Protein AF-A0A0F9C9R4-F1 (afdb_monomer)

Organism: NCBI:txid412755

Mean predicted aligned error: 16.36 Å

Foldseek 3Di:
DDDDDDDDDDDDDDPCVVVVVVVVVVVVVVVVVVVVVVVVVVCCCVPPVVVCCVVVVVVVVLVVLLVVLLVCCCPVVVDDPVVSVVVLVVLVVVCVVVVDRSNVVSVVVCVCVVVVVDPPPD

Secondary structure (DSSP, 8-state):
---------------THHHHHHHHHHHHHHHHHHHHHHHHHHHHIIIIIHHHIIIIIHHHHHHHHHHHHHHHHHHHH---HHHHHHHHHHHHHHHHHHT--HHHHHHHHHHHHHTT--TT--

Sequence (122 aa):
MSVNLGFLEAFLGLNTTGITTGLARAQRQMAMASKRMTSIGKTMSRSITLPFVLIGGASIKLAVDFEKSMSKIEGLVGIASDKVNAFSKDILKLAGPTAQAPEKLAEAMFFITSAGLRGADA

Radius of gyration: 35.97 Å; Cα contacts (8 Å, |Δi|>4): 44; chains: 1; bounding box: 110×28×71 Å

Solvent-accessible surface area (backbone atoms only — not comparable to full-atom values): 7178 Å² total; per-residue (Å²): 139,86,82,82,81,79,84,84,87,81,82,83,78,74,80,54,65,66,57,54,51,50,50,54,51,51,52,51,52,50,51,52,51,53,52,51,55,51,50,51,52,52,49,46,40,63,71,46,50,45,55,47,41,52,58,52,45,47,50,50,48,52,51,51,56,38,51,54,51,51,52,46,45,33,74,72,70,67,45,57,65,72,59,53,53,50,50,51,54,51,39,56,62,46,21,67,85,67,72,43,57,50,56,62,51,51,52,50,50,49,51,42,53,72,72,65,62,55,95,80,84,120

Structure (mmCIF, N/CA/C/O backbone):
data_AF-A0A0F9C9R4-F1
#
_entry.id   AF-A0A0F9C9R4-F1
#
loop_
_atom_site.group_PDB
_atom_site.id
_atom_site.type_symbol
_atom_site.label_atom_id
_atom_site.label_alt_id
_atom_site.label_comp_id
_atom_site.label_asym_id
_atom_s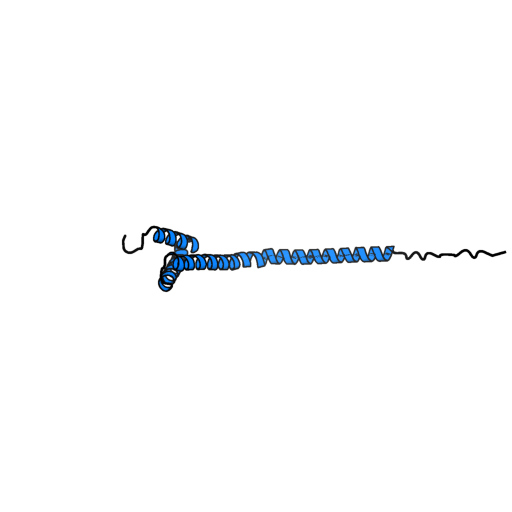ite.label_entity_id
_atom_site.label_seq_id
_atom_site.pdbx_PDB_ins_code
_atom_site.Cartn_x
_atom_site.Cartn_y
_atom_site.Cartn_z
_atom_site.occupancy
_atom_site.B_iso_or_equiv
_atom_site.auth_seq_id
_atom_site.auth_comp_id
_atom_site.auth_asym_id
_atom_site.auth_atom_id
_atom_site.pdbx_PDB_model_num
ATOM 1 N N . MET A 1 1 ? 82.810 17.472 -32.664 1.00 44.22 1 MET A N 1
ATOM 2 C CA . MET A 1 1 ? 81.676 17.971 -33.467 1.00 44.22 1 MET A CA 1
ATOM 3 C C . MET A 1 1 ? 80.562 16.944 -33.332 1.00 44.22 1 MET A C 1
ATOM 5 O O . MET A 1 1 ? 80.694 15.855 -33.869 1.00 44.22 1 MET A O 1
ATOM 9 N N . SER A 1 2 ? 79.578 17.198 -32.471 1.00 46.22 2 SER A N 1
ATOM 10 C CA . SER A 1 2 ? 78.509 16.252 -32.125 1.00 46.22 2 SER A CA 1
ATOM 11 C C . SER A 1 2 ? 77.357 16.365 -33.124 1.00 46.22 2 SER A C 1
ATOM 13 O O . SER A 1 2 ? 76.842 17.455 -33.361 1.00 46.22 2 SER A O 1
ATOM 15 N N . VAL A 1 3 ? 76.964 15.238 -33.718 1.00 55.41 3 VAL A N 1
ATOM 16 C CA . VAL A 1 3 ? 75.776 15.136 -34.573 1.00 55.41 3 VAL A CA 1
ATOM 17 C C . VAL A 1 3 ? 74.572 14.910 -33.666 1.00 55.41 3 VAL A C 1
ATOM 19 O O . VAL A 1 3 ? 74.541 13.957 -32.890 1.00 55.41 3 VAL A O 1
ATOM 22 N N . ASN A 1 4 ? 73.609 15.825 -33.731 1.00 55.25 4 ASN A N 1
ATOM 23 C CA . ASN A 1 4 ? 72.377 15.775 -32.957 1.00 55.25 4 ASN A CA 1
ATOM 24 C C . ASN A 1 4 ? 71.363 14.905 -33.719 1.00 55.25 4 ASN A C 1
ATOM 26 O O . ASN A 1 4 ? 70.894 15.293 -34.789 1.00 55.25 4 ASN A O 1
ATOM 30 N N . LEU A 1 5 ? 71.089 13.702 -33.214 1.00 58.97 5 LEU A N 1
ATOM 31 C CA . LEU A 1 5 ? 70.089 12.789 -33.769 1.00 58.97 5 LEU A CA 1
ATOM 32 C C . LEU A 1 5 ? 68.711 13.250 -33.290 1.00 58.97 5 LEU A C 1
ATOM 34 O O . LEU A 1 5 ? 68.312 12.979 -32.160 1.00 58.97 5 LEU A O 1
ATOM 38 N N . GLY A 1 6 ? 68.011 13.991 -34.149 1.00 68.06 6 GLY A N 1
ATOM 39 C CA . GLY A 1 6 ? 66.629 14.393 -33.911 1.00 68.06 6 GLY A CA 1
ATOM 40 C C . GLY A 1 6 ? 65.731 13.167 -33.745 1.00 68.06 6 GLY A C 1
ATOM 41 O O . GLY A 1 6 ? 65.703 12.287 -34.606 1.00 68.06 6 GLY A O 1
ATOM 42 N N . PHE A 1 7 ? 65.011 13.109 -32.628 1.00 65.81 7 PHE A N 1
ATOM 43 C CA . PHE A 1 7 ? 64.029 12.068 -32.351 1.00 65.81 7 PHE A CA 1
ATOM 44 C C . PHE A 1 7 ? 62.809 12.257 -33.261 1.00 65.81 7 PHE A C 1
ATOM 46 O O . PHE A 1 7 ? 62.233 13.343 -33.317 1.00 65.81 7 PHE A O 1
ATOM 53 N N . LEU A 1 8 ? 62.424 11.203 -33.981 1.00 65.00 8 LEU A N 1
ATOM 54 C CA . LEU A 1 8 ? 61.212 11.171 -34.795 1.00 65.00 8 LEU A CA 1
ATOM 55 C C . LEU A 1 8 ? 60.105 10.469 -33.993 1.00 65.00 8 LEU A C 1
ATOM 57 O O . LEU A 1 8 ? 60.163 9.256 -33.801 1.00 65.00 8 LEU A O 1
ATOM 61 N N . GLU A 1 9 ? 59.103 11.213 -33.527 1.00 61.56 9 GLU A N 1
ATOM 62 C CA . GLU A 1 9 ? 57.886 10.639 -32.938 1.00 61.56 9 GLU A CA 1
ATOM 63 C C . GLU A 1 9 ? 56.823 10.435 -34.024 1.00 61.56 9 GLU A C 1
ATOM 65 O O . GLU A 1 9 ? 56.346 11.385 -34.645 1.00 61.56 9 GLU A O 1
ATOM 70 N N . ALA A 1 10 ? 56.444 9.179 -34.264 1.00 60.91 10 ALA A N 1
ATOM 71 C CA . ALA A 1 10 ? 55.327 8.830 -35.134 1.00 60.91 10 ALA A CA 1
ATOM 72 C C . ALA A 1 10 ? 54.048 8.663 -34.297 1.00 60.91 10 ALA A C 1
ATOM 74 O O . ALA A 1 10 ? 53.952 7.752 -33.476 1.00 60.91 10 ALA A O 1
ATOM 75 N N . PHE A 1 11 ? 53.042 9.510 -34.527 1.00 64.88 11 PHE A N 1
ATOM 76 C CA . PHE A 1 11 ? 51.721 9.362 -33.911 1.00 64.88 11 PHE A CA 1
ATOM 77 C C . PHE A 1 11 ? 50.853 8.403 -34.737 1.00 64.88 11 PHE A C 1
ATOM 79 O O . PHE A 1 11 ? 50.420 8.732 -35.842 1.00 64.88 11 PHE A O 1
ATOM 86 N N . LEU A 1 12 ? 50.562 7.215 -34.196 1.00 63.03 12 LEU A N 1
ATOM 87 C CA . LEU A 1 12 ? 49.531 6.329 -34.741 1.00 63.03 12 LEU A CA 1
ATOM 88 C C . LEU A 1 12 ? 48.143 6.869 -34.359 1.00 63.03 12 LEU A C 1
ATOM 90 O O . LEU A 1 12 ? 47.658 6.665 -33.247 1.00 63.03 12 LEU A O 1
ATOM 94 N N . GLY A 1 13 ? 47.483 7.557 -35.289 1.00 62.16 13 GLY A N 1
ATOM 95 C CA . GLY A 1 13 ? 46.077 7.930 -35.148 1.00 62.16 13 GLY A CA 1
ATOM 96 C C . GLY A 1 13 ? 45.173 6.713 -35.351 1.00 62.16 13 GLY A C 1
ATOM 97 O O . GLY A 1 13 ? 44.875 6.344 -36.485 1.00 62.16 13 GLY A O 1
ATOM 98 N N . LEU A 1 14 ? 44.720 6.076 -34.271 1.00 67.44 14 LEU A N 1
ATOM 99 C CA . LEU A 1 14 ? 43.662 5.065 -34.354 1.00 67.44 14 LEU A CA 1
ATOM 100 C C . LEU A 1 14 ? 42.353 5.751 -34.783 1.00 67.44 14 LEU A C 1
ATOM 102 O O . LEU A 1 14 ? 41.904 6.695 -34.136 1.00 67.44 14 LEU A O 1
ATOM 106 N N . ASN A 1 15 ? 41.726 5.287 -35.869 1.00 67.94 15 ASN A N 1
ATOM 107 C CA . ASN A 1 15 ? 40.418 5.777 -36.313 1.00 67.94 15 ASN A CA 1
ATOM 108 C C . ASN A 1 15 ? 39.339 5.356 -35.295 1.00 67.94 15 ASN A C 1
ATOM 110 O O . ASN A 1 15 ? 38.826 4.237 -35.319 1.00 67.94 15 ASN A O 1
ATOM 114 N N . THR A 1 16 ? 39.020 6.251 -34.362 1.00 69.50 16 THR A N 1
ATOM 115 C CA . THR A 1 16 ? 38.098 6.002 -33.245 1.00 69.50 16 THR A CA 1
ATOM 116 C C . THR A 1 16 ? 36.621 6.099 -33.635 1.00 69.50 16 THR A C 1
ATOM 118 O O . THR A 1 16 ? 35.758 5.737 -32.837 1.00 69.50 16 THR A O 1
ATOM 121 N N . THR A 1 17 ? 36.297 6.525 -34.861 1.00 72.88 17 THR A N 1
ATOM 122 C CA . THR A 1 17 ? 34.919 6.785 -35.312 1.00 72.88 17 THR A CA 1
ATOM 123 C C . THR A 1 17 ? 34.042 5.530 -35.312 1.00 72.88 17 THR A C 1
ATOM 125 O O . THR A 1 17 ? 32.860 5.592 -34.968 1.00 72.88 17 THR A O 1
ATOM 128 N N . GLY A 1 18 ? 34.606 4.365 -35.645 1.00 75.38 18 GLY A N 1
ATOM 129 C CA . GLY A 1 18 ? 33.876 3.092 -35.593 1.00 75.38 18 GLY A CA 1
ATOM 130 C C . GLY A 1 18 ? 33.542 2.666 -34.160 1.00 75.38 18 GLY A C 1
ATOM 131 O O . GLY A 1 18 ? 32.430 2.215 -33.880 1.00 75.38 18 GLY A O 1
ATOM 132 N N . ILE A 1 19 ? 34.480 2.888 -33.237 1.00 81.38 19 ILE A N 1
ATOM 133 C CA . ILE A 1 19 ? 34.334 2.552 -31.816 1.00 81.38 19 ILE A CA 1
ATOM 134 C C . ILE A 1 19 ? 33.310 3.475 -31.151 1.00 81.38 19 ILE A C 1
ATOM 136 O O . ILE A 1 19 ? 32.407 2.995 -30.467 1.00 81.38 19 ILE A O 1
ATOM 140 N N . THR A 1 20 ? 33.388 4.788 -31.386 1.00 80.25 20 THR A N 1
ATOM 141 C CA . THR A 1 20 ? 32.433 5.758 -30.825 1.00 80.25 20 THR A CA 1
ATOM 142 C C . THR A 1 20 ? 31.019 5.523 -31.348 1.00 80.25 20 THR A C 1
ATOM 144 O O . THR A 1 20 ? 30.059 5.568 -30.579 1.00 80.25 20 THR A O 1
ATOM 147 N N . THR A 1 21 ? 30.880 5.181 -32.631 1.00 85.88 21 THR A N 1
ATOM 148 C CA . THR A 1 21 ? 29.584 4.838 -33.231 1.00 85.88 21 THR A CA 1
ATOM 149 C C . THR A 1 21 ? 29.016 3.542 -32.651 1.00 85.88 21 THR A C 1
ATOM 151 O O . THR A 1 21 ? 27.829 3.482 -32.318 1.00 85.88 21 THR A O 1
ATOM 154 N N . GLY A 1 22 ? 29.851 2.511 -32.488 1.00 85.12 22 GLY A N 1
ATOM 155 C CA . GLY A 1 22 ? 29.463 1.249 -31.855 1.00 85.12 22 GLY A CA 1
ATOM 156 C C . GLY A 1 22 ? 29.011 1.445 -30.408 1.00 85.12 22 GLY A C 1
ATOM 157 O O . GLY A 1 22 ? 27.939 0.973 -30.024 1.00 85.12 22 GLY A O 1
ATOM 158 N N . LEU A 1 23 ? 29.767 2.226 -29.634 1.00 89.50 23 LEU A N 1
ATOM 159 C CA . LEU A 1 23 ? 29.448 2.552 -28.247 1.00 89.50 23 LEU A CA 1
ATOM 160 C C . LEU A 1 23 ? 28.151 3.362 -28.130 1.00 89.50 23 LEU A C 1
ATOM 162 O O . LEU A 1 23 ? 27.292 3.030 -27.316 1.00 89.50 23 LEU A O 1
ATOM 166 N N . ALA A 1 24 ? 27.954 4.364 -28.990 1.00 88.62 24 ALA A N 1
ATOM 167 C CA . ALA A 1 24 ? 26.718 5.141 -29.031 1.00 88.62 24 ALA A CA 1
ATOM 168 C C . ALA A 1 24 ? 25.500 4.262 -29.369 1.00 88.62 24 ALA A C 1
ATOM 170 O O . ALA A 1 24 ? 24.414 4.436 -28.808 1.00 88.62 24 ALA A O 1
ATOM 171 N N . ARG A 1 25 ? 25.664 3.282 -30.266 1.00 91.19 25 ARG A N 1
ATOM 172 C CA . ARG A 1 25 ? 24.605 2.328 -30.620 1.00 91.19 25 ARG A CA 1
ATOM 173 C C . ARG A 1 25 ? 24.281 1.396 -29.453 1.00 91.19 25 ARG A C 1
ATOM 175 O O . ARG A 1 25 ? 23.103 1.201 -29.156 1.00 91.19 25 ARG A O 1
ATOM 182 N N . ALA A 1 26 ? 25.301 0.889 -28.764 1.00 92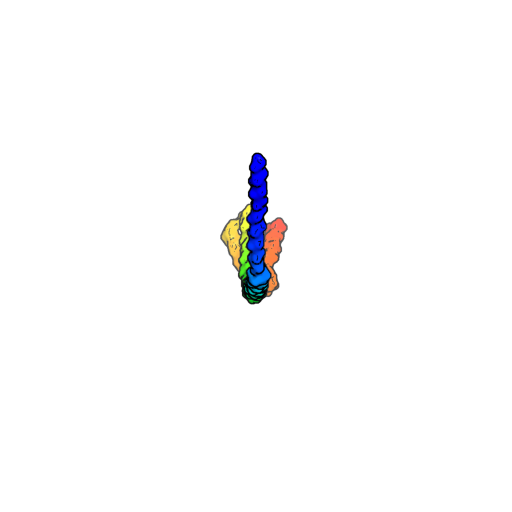.06 26 ALA A N 1
ATOM 183 C CA . ALA A 1 26 ? 25.142 0.067 -27.568 1.00 92.06 26 ALA A CA 1
ATOM 184 C C . ALA A 1 26 ? 24.441 0.841 -26.439 1.00 92.06 26 ALA A C 1
ATOM 186 O O . ALA A 1 26 ? 23.456 0.359 -25.883 1.00 92.06 26 ALA A O 1
ATOM 187 N N . GLN A 1 27 ? 24.855 2.083 -26.168 1.00 90.81 27 GLN A N 1
ATOM 188 C CA . GLN A 1 27 ? 24.203 2.953 -25.183 1.00 90.81 27 GLN A CA 1
ATOM 189 C C . GLN A 1 27 ? 22.725 3.189 -25.508 1.00 90.81 27 GLN A C 1
ATOM 191 O O . GLN A 1 27 ? 21.879 3.122 -24.618 1.00 90.81 27 GLN A O 1
ATOM 196 N N . ARG A 1 28 ? 22.384 3.416 -26.783 1.00 94.25 28 ARG A N 1
ATOM 197 C CA . ARG A 1 28 ? 20.984 3.571 -27.207 1.00 94.25 28 ARG A CA 1
ATOM 198 C C . ARG A 1 28 ? 20.174 2.299 -26.977 1.00 94.25 28 ARG A C 1
ATOM 200 O O . ARG A 1 28 ? 19.053 2.384 -26.483 1.00 94.25 28 ARG A O 1
ATOM 207 N N . GLN A 1 29 ? 20.723 1.132 -27.307 1.00 92.44 29 GLN A N 1
ATOM 208 C CA . GLN A 1 29 ? 20.048 -0.145 -27.067 1.00 92.44 29 GLN A CA 1
ATOM 209 C C . GLN A 1 29 ? 19.832 -0.403 -25.574 1.00 92.44 29 GLN A C 1
ATOM 211 O O . GLN A 1 29 ? 18.718 -0.737 -25.173 1.00 92.44 29 GLN A O 1
ATOM 216 N N . MET A 1 30 ? 20.846 -0.141 -24.749 1.00 94.50 30 MET A N 1
ATOM 217 C CA . MET A 1 30 ? 20.741 -0.232 -23.292 1.00 94.50 30 MET A CA 1
ATOM 218 C C . MET A 1 30 ? 19.689 0.733 -22.738 1.00 94.50 30 MET A C 1
ATOM 220 O O . MET A 1 30 ? 18.835 0.329 -21.957 1.00 94.50 30 MET A O 1
ATOM 224 N N . ALA A 1 31 ? 19.669 1.988 -23.192 1.00 92.81 31 ALA A N 1
ATOM 225 C CA . ALA A 1 31 ? 18.664 2.961 -22.770 1.00 92.81 31 ALA A CA 1
ATOM 226 C C . ALA A 1 31 ? 17.237 2.523 -23.144 1.00 92.81 31 ALA A C 1
ATOM 228 O O . ALA A 1 31 ? 16.307 2.691 -22.353 1.00 92.81 31 ALA A O 1
ATOM 229 N N . MET A 1 32 ? 17.050 1.935 -24.330 1.00 93.75 32 MET A N 1
ATOM 230 C CA . MET A 1 32 ? 15.758 1.384 -24.748 1.00 93.75 32 MET A CA 1
ATOM 231 C C . MET A 1 32 ? 15.343 0.181 -23.896 1.00 93.75 32 MET A C 1
ATOM 233 O O . MET A 1 32 ? 14.185 0.108 -23.482 1.00 93.75 32 MET A O 1
ATOM 237 N N . ALA A 1 33 ? 16.270 -0.730 -23.594 1.00 92.75 33 ALA A N 1
ATOM 238 C CA . ALA A 1 33 ? 16.018 -1.869 -22.715 1.00 92.75 33 ALA A CA 1
ATOM 239 C C . ALA A 1 33 ? 15.621 -1.408 -21.302 1.00 92.75 33 ALA A C 1
ATOM 241 O O . ALA A 1 33 ? 14.571 -1.809 -20.799 1.00 92.75 33 ALA A O 1
ATOM 242 N N . SER A 1 34 ? 16.373 -0.475 -20.711 1.00 91.56 34 SER A N 1
ATOM 243 C CA . SER A 1 34 ? 16.069 0.106 -19.398 1.00 91.56 34 SER A CA 1
ATOM 244 C C . SER A 1 34 ? 14.707 0.800 -19.368 1.00 91.56 34 SER A C 1
ATOM 246 O O . SER A 1 34 ? 13.936 0.620 -18.422 1.00 91.56 34 SER A O 1
ATOM 248 N N . LYS A 1 35 ? 14.358 1.559 -20.418 1.00 93.94 35 LYS A N 1
ATOM 249 C CA . LYS A 1 35 ? 13.029 2.180 -20.543 1.00 93.94 35 LYS A CA 1
ATOM 250 C C . LYS A 1 35 ? 11.909 1.142 -20.597 1.00 93.94 35 LYS A C 1
ATOM 252 O O . LYS A 1 35 ? 10.901 1.319 -19.916 1.00 93.94 35 LYS A O 1
ATOM 257 N N . ARG A 1 36 ? 12.082 0.052 -21.354 1.00 91.56 36 ARG A N 1
ATOM 258 C CA . ARG A 1 36 ? 11.103 -1.049 -21.414 1.00 91.56 36 ARG A CA 1
ATOM 259 C C . ARG A 1 36 ? 10.935 -1.717 -20.053 1.00 91.56 36 ARG A C 1
ATOM 261 O O . ARG A 1 36 ? 9.809 -1.858 -19.591 1.00 91.56 36 ARG A O 1
ATOM 268 N N . MET A 1 37 ? 12.039 -2.033 -19.382 1.00 91.00 37 MET A N 1
ATOM 269 C CA . MET A 1 37 ? 12.023 -2.653 -18.055 1.00 91.00 37 MET A CA 1
ATOM 270 C C . MET A 1 37 ? 11.330 -1.755 -17.018 1.00 91.00 37 MET A C 1
ATOM 272 O O . MET A 1 37 ? 10.485 -2.211 -16.252 1.00 91.00 37 MET A O 1
ATOM 276 N N . THR A 1 38 ? 11.592 -0.446 -17.075 1.00 90.62 38 THR A N 1
ATOM 277 C CA . THR A 1 38 ? 10.928 0.557 -16.228 1.00 90.62 38 THR A CA 1
ATOM 278 C C . THR A 1 38 ? 9.430 0.640 -16.515 1.00 90.62 38 THR A C 1
ATOM 280 O O . THR A 1 38 ? 8.627 0.762 -15.593 1.00 90.62 38 THR A O 1
ATOM 283 N N . SER A 1 39 ? 9.035 0.583 -17.788 1.00 90.12 39 SER A N 1
ATOM 284 C CA . SER A 1 39 ? 7.626 0.607 -18.180 1.00 90.12 39 SER A CA 1
ATOM 285 C C . SER A 1 39 ? 6.883 -0.630 -17.683 1.00 90.12 39 SER A C 1
ATOM 287 O O . SER A 1 39 ? 5.782 -0.493 -17.163 1.00 90.1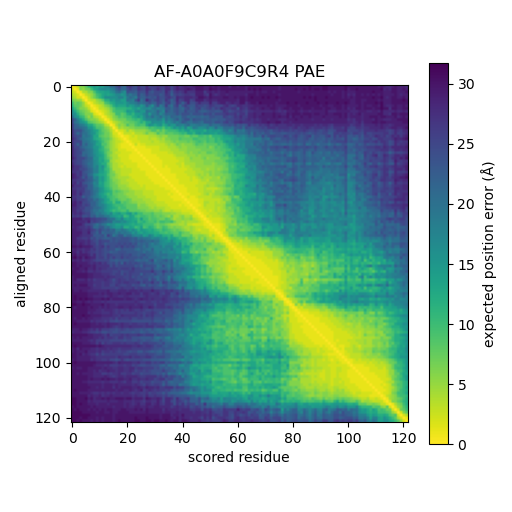2 39 SER A O 1
ATOM 289 N N . ILE A 1 40 ? 7.491 -1.816 -17.784 1.00 90.19 40 ILE A N 1
ATOM 290 C CA . ILE A 1 40 ? 6.923 -3.067 -17.262 1.00 90.19 40 ILE A CA 1
ATOM 291 C C . ILE A 1 40 ? 6.739 -2.968 -15.745 1.00 90.19 40 ILE A C 1
ATOM 293 O O . ILE A 1 40 ? 5.640 -3.216 -15.252 1.00 90.19 40 ILE A O 1
ATOM 297 N N . GLY A 1 41 ? 7.768 -2.519 -15.018 1.00 84.62 41 GLY A N 1
ATOM 298 C CA . GLY A 1 41 ? 7.681 -2.310 -13.571 1.00 84.62 41 GLY A CA 1
ATOM 299 C C . GLY A 1 41 ? 6.580 -1.319 -13.190 1.00 84.62 41 GLY A C 1
ATOM 300 O O . GLY A 1 41 ? 5.772 -1.604 -12.313 1.00 84.62 41 GLY A O 1
ATOM 301 N N . LYS A 1 42 ? 6.469 -0.185 -13.895 1.00 83.56 42 LYS A N 1
ATOM 302 C CA . LYS A 1 42 ? 5.391 0.793 -13.667 1.00 83.56 42 LYS A CA 1
ATOM 303 C C . LYS A 1 42 ? 4.005 0.209 -13.939 1.00 83.56 42 LYS A C 1
ATOM 305 O O . LYS A 1 42 ? 3.095 0.456 -13.152 1.00 83.56 42 LYS A O 1
ATOM 310 N N . THR A 1 43 ? 3.834 -0.560 -15.013 1.00 84.69 43 THR A N 1
ATOM 311 C CA . THR A 1 43 ? 2.553 -1.205 -15.340 1.00 84.69 43 THR A CA 1
ATOM 312 C C . THR A 1 43 ? 2.166 -2.230 -14.283 1.00 84.69 43 THR A C 1
ATOM 314 O O . THR A 1 43 ? 1.031 -2.210 -13.809 1.00 84.69 43 THR A O 1
ATOM 317 N N . MET A 1 44 ? 3.105 -3.080 -13.866 1.00 80.69 44 MET A N 1
ATOM 318 C CA . MET A 1 44 ? 2.876 -4.089 -12.834 1.00 80.69 44 MET A CA 1
ATOM 319 C C . MET A 1 44 ? 2.555 -3.438 -11.484 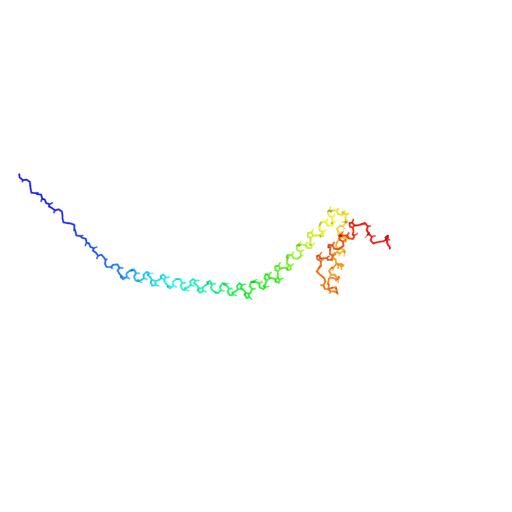1.00 80.69 44 MET A C 1
ATOM 321 O O . MET A 1 44 ? 1.555 -3.783 -10.856 1.00 80.69 44 MET A O 1
ATOM 325 N N . SER A 1 45 ? 3.323 -2.421 -11.083 1.00 81.31 45 SER A N 1
ATOM 326 C CA . SER A 1 45 ? 3.070 -1.678 -9.850 1.00 81.31 45 SER A CA 1
ATOM 327 C C . SER A 1 45 ? 1.716 -0.985 -9.860 1.00 81.31 45 SER A C 1
ATOM 329 O O . SER A 1 45 ? 1.027 -0.998 -8.853 1.00 81.31 45 SER A O 1
ATOM 331 N N . ARG A 1 46 ? 1.299 -0.390 -10.980 1.00 81.31 46 ARG A N 1
ATOM 332 C CA . ARG A 1 46 ? 0.040 0.363 -11.045 1.00 81.31 46 ARG A CA 1
ATOM 333 C C . ARG A 1 46 ? -1.191 -0.534 -11.185 1.00 81.31 46 ARG A C 1
ATOM 335 O O . ARG A 1 46 ? -2.254 -0.156 -10.710 1.00 81.31 46 ARG A O 1
ATOM 342 N N . SER A 1 47 ? -1.042 -1.695 -11.818 1.00 79.19 47 SER A N 1
ATOM 343 C CA . SER A 1 47 ? -2.169 -2.582 -12.144 1.00 79.19 47 SER A CA 1
ATOM 344 C C . SER A 1 47 ? -2.337 -3.730 -11.153 1.00 79.19 47 SER A C 1
ATOM 346 O O . SER A 1 47 ? -3.431 -4.264 -11.034 1.00 79.19 47 SER A O 1
ATOM 348 N N . ILE A 1 48 ? -1.267 -4.120 -10.456 1.00 75.50 48 ILE A N 1
ATOM 349 C CA . ILE A 1 48 ? -1.270 -5.274 -9.551 1.00 75.50 48 ILE A CA 1
ATOM 350 C C . ILE A 1 48 ? -0.867 -4.827 -8.152 1.00 75.50 48 ILE A C 1
ATOM 352 O O . ILE A 1 48 ? -1.689 -4.878 -7.243 1.00 75.50 48 ILE A O 1
ATOM 356 N N . THR A 1 49 ? 0.358 -4.325 -7.973 1.00 74.50 49 THR A N 1
ATOM 357 C CA . THR A 1 49 ? 0.876 -4.016 -6.631 1.00 74.50 49 THR A CA 1
ATOM 358 C C . THR A 1 49 ? 0.063 -2.930 -5.937 1.00 74.50 49 THR A C 1
ATOM 360 O O . THR A 1 49 ? -0.252 -3.077 -4.767 1.00 74.50 49 THR A O 1
ATOM 363 N N . LEU A 1 50 ? -0.315 -1.855 -6.629 1.00 79.25 50 LEU A N 1
ATOM 364 C CA . LEU A 1 50 ? -1.032 -0.735 -6.029 1.00 79.25 50 LEU A CA 1
ATOM 365 C C . LEU A 1 50 ? -2.461 -1.124 -5.615 1.00 79.25 50 LEU A C 1
ATOM 367 O O . LEU A 1 50 ? -2.786 -0.864 -4.462 1.00 79.25 50 LEU A O 1
ATOM 371 N N . PRO A 1 51 ? -3.290 -1.792 -6.446 1.00 68.94 51 PRO A N 1
ATOM 372 C CA . PRO A 1 51 ? -4.568 -2.338 -5.986 1.00 68.94 51 PRO A CA 1
ATOM 373 C C . PRO A 1 51 ? -4.421 -3.363 -4.858 1.00 68.94 51 PRO A C 1
ATOM 375 O O . PRO A 1 51 ? -5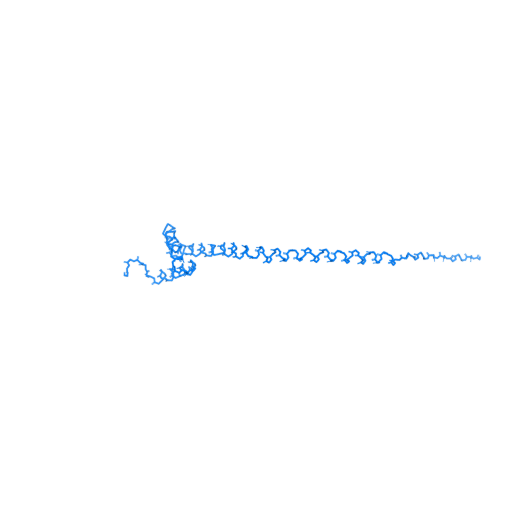.170 -3.297 -3.891 1.00 68.94 51 PRO A O 1
ATOM 378 N N . PHE A 1 52 ? -3.441 -4.271 -4.924 1.00 72.56 52 PHE A N 1
ATOM 379 C CA . PHE A 1 52 ? -3.220 -5.256 -3.858 1.00 72.56 52 PHE A CA 1
ATOM 380 C C . PHE A 1 52 ? -2.740 -4.625 -2.553 1.00 72.56 52 PHE A C 1
ATOM 382 O O . PHE A 1 52 ? -3.158 -5.055 -1.487 1.00 72.56 52 PHE A O 1
ATOM 389 N N . VAL A 1 53 ? -1.893 -3.599 -2.604 1.00 75.56 53 VAL A N 1
ATOM 390 C CA . VAL A 1 53 ? -1.471 -2.836 -1.422 1.00 75.56 53 VAL A CA 1
ATOM 391 C C . VAL A 1 53 ? -2.595 -1.920 -0.941 1.00 75.56 53 VAL A C 1
ATOM 393 O O . VAL A 1 53 ? -2.726 -1.710 0.256 1.00 75.56 53 VAL A O 1
ATOM 396 N N . LEU A 1 54 ? -3.460 -1.415 -1.817 1.00 75.50 54 LEU A N 1
ATOM 397 C CA . LEU A 1 54 ? -4.667 -0.710 -1.390 1.00 75.50 54 LEU A CA 1
ATOM 398 C C . LEU A 1 54 ? -5.618 -1.651 -0.655 1.00 75.50 54 LEU A C 1
ATOM 400 O O . LEU A 1 54 ? -6.070 -1.316 0.427 1.00 75.50 54 LEU A O 1
ATOM 404 N N . ILE A 1 55 ? -5.892 -2.835 -1.196 1.00 73.50 55 ILE A N 1
ATOM 405 C CA . ILE A 1 55 ? -6.817 -3.794 -0.582 1.00 73.50 55 ILE A CA 1
ATOM 406 C C . ILE A 1 55 ? -6.183 -4.435 0.659 1.00 73.50 55 ILE A C 1
ATOM 408 O O . ILE A 1 55 ? -6.768 -4.411 1.737 1.00 73.50 55 ILE A O 1
ATOM 412 N N . GLY A 1 56 ? -4.976 -4.983 0.527 1.00 68.25 56 GLY A N 1
ATOM 413 C CA . GLY A 1 56 ? -4.247 -5.704 1.573 1.00 68.25 56 GLY A CA 1
ATOM 414 C C . GLY A 1 56 ? -3.516 -4.793 2.559 1.00 68.25 56 GLY A C 1
ATOM 415 O O . GLY A 1 56 ? -3.562 -5.007 3.762 1.00 68.25 56 GLY A O 1
ATOM 416 N N . GLY A 1 57 ? -2.865 -3.736 2.082 1.00 72.75 57 GLY A N 1
ATOM 417 C CA . GLY A 1 57 ? -2.166 -2.782 2.945 1.00 72.75 57 GLY A CA 1
ATOM 418 C C . GLY A 1 57 ? -3.120 -1.882 3.730 1.00 72.75 57 GLY A C 1
ATOM 419 O O . GLY A 1 57 ? -2.852 -1.629 4.902 1.00 72.75 57 GLY A O 1
ATOM 420 N N . ALA A 1 58 ? -4.253 -1.453 3.155 1.00 68.94 58 ALA A N 1
ATOM 421 C CA . ALA A 1 58 ? -5.255 -0.724 3.939 1.00 68.94 58 ALA A CA 1
ATOM 422 C C . ALA A 1 58 ? -5.926 -1.630 4.976 1.00 68.94 58 ALA A C 1
ATOM 424 O O . ALA A 1 58 ? -6.126 -1.189 6.099 1.00 68.94 58 ALA A O 1
ATOM 425 N N . SER A 1 59 ? -6.217 -2.896 4.657 1.00 64.88 59 SER A N 1
ATOM 426 C CA . SER A 1 59 ? -6.786 -3.829 5.642 1.00 64.88 59 SER A CA 1
ATOM 427 C C . SER A 1 59 ? -5.803 -4.171 6.766 1.00 64.88 59 SER A C 1
ATOM 429 O O . SER A 1 59 ? -6.203 -4.149 7.927 1.00 64.88 59 SER A O 1
ATOM 431 N N . ILE A 1 60 ? -4.516 -4.384 6.464 1.00 73.94 60 ILE A N 1
ATOM 432 C CA . ILE A 1 60 ? -3.475 -4.552 7.495 1.00 73.94 60 ILE A CA 1
ATOM 433 C C . ILE A 1 60 ? -3.350 -3.287 8.347 1.00 73.94 60 ILE A C 1
ATOM 435 O O . ILE A 1 60 ? -3.333 -3.373 9.571 1.00 73.94 60 ILE A O 1
ATOM 439 N N . LYS A 1 61 ? -3.294 -2.105 7.722 1.00 77.31 61 LYS A N 1
ATOM 440 C CA . LYS A 1 61 ? -3.207 -0.834 8.448 1.00 77.31 61 LYS A CA 1
ATOM 441 C C . LYS A 1 61 ? -4.410 -0.625 9.371 1.00 77.31 61 LYS A C 1
ATOM 443 O O . LYS A 1 61 ? -4.214 -0.290 10.531 1.00 77.31 61 LYS A O 1
ATOM 448 N N . LEU A 1 62 ? -5.624 -0.875 8.879 1.00 76.00 62 LEU A N 1
ATOM 449 C CA . LEU A 1 62 ? -6.852 -0.782 9.669 1.00 76.00 62 LEU A CA 1
ATOM 450 C C . LEU A 1 62 ? -6.863 -1.785 10.830 1.00 76.00 62 LEU A C 1
ATOM 452 O O . LEU A 1 62 ? -7.289 -1.431 11.924 1.00 76.00 62 LEU A O 1
ATOM 456 N N . ALA A 1 63 ? -6.372 -3.010 10.622 1.00 73.31 63 ALA A N 1
ATOM 457 C CA . ALA A 1 63 ? -6.270 -4.005 11.686 1.00 73.31 63 ALA A CA 1
ATOM 458 C C . ALA A 1 63 ? -5.285 -3.566 12.783 1.00 73.31 63 ALA A C 1
ATOM 460 O O . ALA A 1 63 ? -5.619 -3.626 13.963 1.00 73.31 63 ALA A O 1
ATOM 461 N N . VAL A 1 64 ? -4.114 -3.052 12.393 1.00 82.81 64 VAL A N 1
ATOM 462 C CA . VAL A 1 64 ? -3.095 -2.540 13.325 1.00 82.81 64 VAL A CA 1
ATOM 463 C C . VAL A 1 64 ? -3.595 -1.312 14.092 1.00 82.81 64 VAL A C 1
ATOM 465 O O . VAL A 1 64 ? -3.417 -1.228 15.307 1.00 82.81 64 VAL A O 1
ATOM 468 N N . ASP A 1 65 ? -4.231 -0.356 13.409 1.00 79.25 65 ASP A N 1
ATOM 469 C CA . ASP A 1 65 ? -4.771 0.855 14.041 1.00 79.25 65 ASP A CA 1
ATOM 470 C C . ASP A 1 65 ? -5.941 0.511 15.001 1.00 79.25 65 ASP A C 1
ATOM 472 O O . ASP A 1 65 ? -6.056 1.093 16.089 1.00 79.25 65 ASP A O 1
ATOM 476 N N . PHE A 1 66 ? -6.746 -0.509 14.676 1.00 77.06 66 PHE A N 1
ATOM 477 C CA . PHE A 1 66 ? -7.783 -1.055 15.559 1.00 77.06 66 PHE A CA 1
ATOM 478 C C . PHE A 1 66 ? -7.205 -1.761 16.795 1.00 77.06 66 PHE A C 1
ATOM 480 O O . PHE A 1 66 ? -7.594 -1.426 17.916 1.00 77.06 66 PHE A O 1
ATOM 487 N N . GLU A 1 67 ? -6.241 -2.675 16.629 1.00 76.25 67 GLU A N 1
ATOM 488 C CA . GLU A 1 67 ? -5.554 -3.342 17.748 1.00 76.25 67 GLU A CA 1
ATOM 489 C C . GLU A 1 67 ? -4.923 -2.325 18.696 1.00 76.25 67 GLU A C 1
ATOM 491 O O . GLU A 1 67 ? -5.126 -2.383 19.906 1.00 76.25 67 GLU A O 1
ATOM 496 N N . LYS A 1 68 ? -4.233 -1.320 18.149 1.00 82.00 68 LYS A N 1
ATOM 497 C CA . LYS A 1 68 ? -3.636 -0.241 18.940 1.00 82.00 68 LYS A CA 1
ATOM 498 C C . LYS A 1 68 ? -4.677 0.526 19.757 1.00 82.00 68 LYS A C 1
ATOM 500 O O . LYS A 1 68 ? -4.393 0.932 20.885 1.00 82.00 68 LYS A O 1
ATOM 505 N N . SER A 1 69 ? -5.867 0.739 19.201 1.00 72.00 69 SER A N 1
ATOM 506 C CA . SER A 1 69 ? -6.978 1.383 19.908 1.00 72.00 69 SER A CA 1
ATOM 507 C C . SER A 1 69 ? -7.517 0.496 21.034 1.00 72.00 69 SER A C 1
ATOM 509 O O . SER A 1 69 ? -7.754 0.991 22.133 1.00 72.00 69 SER A O 1
ATOM 511 N N . MET A 1 70 ? -7.620 -0.817 20.815 1.00 72.19 70 MET A N 1
ATOM 512 C CA . MET A 1 70 ? -8.020 -1.779 21.849 1.00 72.19 70 MET A CA 1
ATOM 513 C C . MET A 1 70 ? -6.988 -1.884 22.977 1.00 72.19 70 MET A C 1
ATOM 515 O O . MET A 1 70 ? -7.356 -1.804 24.147 1.00 72.19 70 MET A O 1
ATOM 519 N N . SER A 1 71 ? -5.695 -1.950 22.652 1.00 77.50 71 SER A N 1
ATOM 520 C CA . SER A 1 71 ? -4.623 -1.955 23.656 1.00 77.50 71 SER A CA 1
ATOM 521 C C . SER A 1 71 ? -4.574 -0.657 24.464 1.00 77.50 71 SER A C 1
ATOM 523 O O . SER A 1 71 ? -4.257 -0.677 25.651 1.00 77.50 71 SER A O 1
ATOM 525 N N . LYS A 1 72 ? -4.921 0.490 23.860 1.00 75.19 72 LYS A N 1
ATOM 526 C CA . LYS A 1 72 ? -5.099 1.745 24.609 1.00 75.19 72 LYS A CA 1
ATOM 527 C C . LYS A 1 72 ? -6.275 1.668 25.579 1.00 75.19 72 LYS A C 1
ATOM 529 O O . LYS A 1 72 ? -6.142 2.157 26.693 1.00 75.19 72 LYS A O 1
ATOM 534 N N . ILE A 1 73 ? -7.403 1.074 25.185 1.00 69.19 73 ILE A N 1
ATOM 535 C CA . ILE A 1 73 ? -8.555 0.889 26.082 1.00 69.19 73 ILE A CA 1
ATOM 536 C C . ILE A 1 73 ? -8.164 0.003 27.269 1.00 69.19 73 ILE A C 1
ATOM 538 O O . ILE A 1 73 ? -8.436 0.360 28.412 1.00 69.19 73 ILE A O 1
ATOM 542 N N . GLU A 1 74 ? -7.473 -1.105 27.014 1.00 69.88 74 GLU A N 1
ATOM 543 C CA . GLU A 1 74 ? -6.975 -2.002 28.059 1.00 69.88 74 GLU A CA 1
ATOM 544 C C . GLU A 1 74 ? -6.011 -1.280 29.015 1.00 69.88 74 GLU A C 1
ATOM 546 O O . GLU A 1 74 ? -6.236 -1.248 30.225 1.00 69.88 74 GLU A O 1
ATOM 551 N N . GLY A 1 75 ? -4.977 -0.630 28.472 1.00 74.44 75 GLY A N 1
ATOM 552 C CA . GLY A 1 75 ? -3.916 -0.010 29.267 1.00 74.44 75 GLY A CA 1
ATOM 553 C C . GLY A 1 75 ? -4.287 1.313 29.946 1.00 74.44 75 GLY A C 1
ATOM 554 O O . GLY A 1 75 ? -3.735 1.620 30.998 1.00 74.44 75 GLY A O 1
ATOM 555 N N . LEU A 1 76 ? -5.197 2.109 29.370 1.00 65.06 76 LEU A N 1
ATOM 556 C CA . LEU A 1 76 ? -5.554 3.440 29.892 1.00 65.06 76 LEU A CA 1
ATOM 557 C C . LEU A 1 76 ? -6.873 3.454 30.666 1.00 65.06 76 LEU A C 1
ATOM 559 O O . LEU A 1 76 ? -7.026 4.264 31.576 1.00 65.06 76 LEU A O 1
ATOM 563 N N . VAL A 1 77 ? -7.828 2.585 30.321 1.00 62.41 77 VAL A N 1
ATOM 564 C CA . VAL A 1 77 ? -9.141 2.520 30.993 1.00 62.41 77 VAL A CA 1
ATOM 565 C C . VAL A 1 77 ? -9.175 1.398 32.043 1.00 62.41 77 VAL A C 1
ATOM 567 O O . VAL A 1 77 ? -10.103 1.339 32.852 1.00 62.41 77 VAL A O 1
ATOM 570 N N . GLY A 1 78 ? -8.152 0.533 32.076 1.00 63.19 78 GLY A N 1
ATOM 571 C CA . GLY A 1 78 ? -8.006 -0.536 33.070 1.00 63.19 78 GLY A CA 1
ATOM 572 C C . GLY A 1 78 ? -9.062 -1.634 32.934 1.00 63.19 78 GLY A C 1
ATOM 573 O O . GLY A 1 78 ? -9.412 -2.292 33.912 1.00 63.19 78 GLY A O 1
ATOM 574 N N . ILE A 1 79 ? -9.625 -1.798 31.735 1.00 66.69 79 ILE A N 1
ATOM 575 C CA . ILE A 1 79 ? -10.620 -2.831 31.445 1.00 66.69 79 ILE A CA 1
ATOM 576 C C . ILE A 1 79 ? -9.878 -4.143 31.182 1.00 66.69 79 ILE A C 1
ATOM 578 O O . ILE A 1 79 ? -8.951 -4.174 30.380 1.00 66.69 79 ILE A O 1
ATOM 582 N N . ALA A 1 80 ? -10.300 -5.230 31.834 1.00 73.12 80 ALA A N 1
ATOM 583 C CA . ALA A 1 80 ? -9.708 -6.551 31.637 1.00 73.12 80 ALA A CA 1
ATOM 584 C C . ALA A 1 80 ? -9.751 -6.984 30.157 1.00 73.12 80 ALA A C 1
ATOM 586 O O . ALA A 1 80 ? -10.780 -6.815 29.494 1.00 73.12 80 ALA A O 1
ATOM 587 N N . SER A 1 81 ? -8.664 -7.597 29.677 1.00 70.31 81 SER A N 1
ATOM 588 C CA . SER A 1 81 ? -8.468 -8.035 28.283 1.00 70.31 81 SER A CA 1
ATOM 589 C C . SER A 1 81 ? -9.673 -8.792 27.701 1.00 70.31 81 SER A C 1
ATOM 591 O O . SER A 1 81 ? -10.115 -8.532 26.583 1.00 70.31 81 SER A O 1
ATOM 593 N N . ASP A 1 82 ? -10.305 -9.659 28.495 1.00 72.56 82 ASP A N 1
ATOM 594 C CA . ASP A 1 82 ? -11.470 -10.450 28.073 1.00 72.56 82 ASP A CA 1
ATOM 595 C C . ASP A 1 82 ? -12.701 -9.592 27.740 1.00 72.56 82 ASP A C 1
ATOM 597 O O . ASP A 1 82 ? -13.460 -9.899 26.817 1.00 72.56 82 ASP A O 1
ATOM 601 N N . LYS A 1 83 ? -12.896 -8.486 28.466 1.00 71.88 83 LYS A N 1
ATOM 602 C CA . LYS A 1 83 ? -13.982 -7.528 28.215 1.00 71.88 83 LYS A CA 1
ATOM 603 C C . LYS A 1 83 ? -13.685 -6.669 26.987 1.00 71.88 83 LYS A C 1
ATOM 605 O O . LYS A 1 83 ? -14.595 -6.412 26.204 1.00 71.88 83 LYS A O 1
ATOM 610 N N . VAL A 1 84 ? -12.424 -6.292 26.771 1.00 74.06 84 VAL A N 1
ATOM 611 C CA . VAL A 1 84 ? -11.989 -5.590 25.549 1.00 74.06 84 VAL A CA 1
ATOM 612 C C . VAL A 1 84 ? -12.178 -6.478 24.315 1.00 74.06 84 VAL A C 1
ATOM 614 O O . VAL A 1 84 ? -12.696 -6.020 23.297 1.00 74.06 84 VAL A O 1
ATOM 617 N N . ASN A 1 85 ? -11.875 -7.773 24.424 1.00 75.38 85 ASN A N 1
ATOM 618 C CA . ASN A 1 85 ? -12.122 -8.753 23.365 1.00 75.38 85 ASN A CA 1
ATOM 619 C C . ASN A 1 85 ? -13.616 -8.914 23.040 1.00 75.38 85 ASN A C 1
ATOM 621 O O . ASN A 1 85 ? -13.982 -9.049 21.868 1.00 75.38 85 ASN A O 1
ATOM 625 N N . ALA A 1 86 ? -14.490 -8.884 24.051 1.00 81.00 86 ALA A N 1
ATOM 626 C CA . ALA A 1 86 ? -15.937 -8.880 23.839 1.00 81.00 86 ALA A CA 1
ATOM 627 C C . ALA A 1 86 ? -16.392 -7.615 23.089 1.00 81.00 86 ALA A C 1
ATOM 629 O O . ALA A 1 86 ? -17.069 -7.728 22.068 1.00 81.00 86 ALA A O 1
ATOM 630 N N . PHE A 1 87 ? -15.925 -6.434 23.506 1.00 77.56 87 PHE A N 1
ATOM 631 C CA . PHE A 1 87 ? -16.221 -5.177 22.812 1.00 77.56 87 PHE A CA 1
ATOM 632 C C . PHE A 1 87 ? -15.707 -5.152 21.373 1.00 77.56 87 PHE A C 1
ATOM 634 O O . PHE A 1 87 ? -16.427 -4.715 20.480 1.00 77.56 87 PHE A O 1
ATOM 641 N N . SER A 1 88 ? -14.513 -5.687 21.111 1.00 76.25 88 SER A N 1
ATOM 642 C CA . SER A 1 88 ? -13.996 -5.844 19.747 1.00 76.25 88 SER A CA 1
ATOM 643 C C . SER A 1 88 ? -14.937 -6.655 18.858 1.00 76.25 88 SER A C 1
ATOM 645 O O . SER A 1 88 ? -15.239 -6.249 17.736 1.00 76.25 88 SER A O 1
ATOM 647 N N . LYS A 1 89 ? -15.438 -7.792 19.356 1.00 83.00 89 LYS A N 1
ATOM 648 C CA . LYS A 1 89 ? -16.376 -8.640 18.604 1.00 83.00 89 LYS A CA 1
ATOM 649 C C . LYS A 1 89 ? -17.689 -7.920 18.320 1.00 83.00 89 LYS A C 1
ATOM 651 O O . LYS A 1 89 ? -18.219 -8.058 17.219 1.00 83.00 89 LYS A O 1
ATOM 656 N N . ASP A 1 90 ? -18.196 -7.158 19.279 1.00 83.88 90 ASP A N 1
ATOM 657 C CA . ASP A 1 90 ? -19.440 -6.411 19.109 1.00 83.88 90 ASP A CA 1
ATOM 658 C C . ASP A 1 90 ? -19.266 -5.239 18.136 1.00 83.88 90 ASP A C 1
ATOM 660 O O . ASP A 1 90 ? -20.104 -5.062 17.255 1.00 83.88 90 ASP A O 1
ATOM 664 N N . ILE A 1 91 ? -18.137 -4.521 18.189 1.00 83.00 91 ILE A N 1
ATOM 665 C CA . ILE A 1 91 ? -17.784 -3.472 17.218 1.00 83.00 91 ILE A CA 1
ATOM 666 C C . ILE A 1 91 ? -17.700 -4.043 15.797 1.00 83.00 91 ILE A C 1
ATOM 668 O O . ILE A 1 91 ? -18.279 -3.478 14.869 1.00 83.00 91 ILE A O 1
ATOM 672 N N . LEU A 1 92 ? -17.025 -5.182 15.613 1.00 81.88 92 LEU A N 1
ATOM 673 C CA . LEU A 1 92 ? -16.911 -5.834 14.305 1.00 81.88 92 LEU A CA 1
ATOM 674 C C . LEU A 1 92 ? -18.271 -6.310 13.777 1.00 81.88 92 LEU A C 1
ATOM 676 O O . LEU A 1 92 ? -18.548 -6.176 12.585 1.00 81.88 92 LEU A O 1
ATOM 680 N N . LYS A 1 93 ? -19.147 -6.815 14.656 1.00 85.12 93 LYS A N 1
ATOM 681 C CA . LYS A 1 93 ? -20.532 -7.153 14.299 1.00 85.12 93 LYS A CA 1
ATOM 682 C C . LYS A 1 93 ? -21.356 -5.925 13.931 1.00 85.12 93 LYS A C 1
ATOM 684 O O . LYS A 1 93 ? -22.218 -6.044 13.069 1.00 85.12 93 LYS A O 1
ATOM 689 N N . LEU A 1 94 ? -21.113 -4.774 14.562 1.00 82.69 94 LEU A N 1
ATOM 690 C CA . LEU A 1 94 ? -21.836 -3.528 14.295 1.00 82.69 94 LEU A CA 1
ATOM 691 C C . LEU A 1 94 ? -21.373 -2.844 13.002 1.00 82.69 94 LEU A C 1
ATOM 693 O O . LEU A 1 94 ? -22.175 -2.192 12.332 1.00 82.69 94 LEU A O 1
ATOM 697 N N . ALA A 1 95 ? -20.100 -2.999 12.635 1.00 81.81 95 ALA A N 1
ATOM 698 C CA . ALA A 1 95 ? -19.507 -2.368 11.457 1.00 81.81 95 ALA A CA 1
ATOM 699 C C . ALA A 1 95 ? -20.219 -2.756 10.149 1.00 81.81 95 ALA A C 1
ATOM 701 O O . ALA A 1 95 ? -20.467 -1.897 9.306 1.00 81.81 95 ALA A O 1
ATOM 702 N N . GLY A 1 96 ? -20.614 -4.027 10.002 1.00 83.38 96 GLY A N 1
ATOM 703 C CA . GLY A 1 96 ? -21.348 -4.508 8.825 1.00 83.38 96 GLY A CA 1
ATOM 704 C C . GLY A 1 96 ? -22.717 -3.829 8.647 1.00 83.38 96 GLY A C 1
ATOM 705 O O . GLY A 1 96 ? -22.927 -3.160 7.638 1.00 83.38 96 GLY A O 1
ATOM 706 N N . PRO A 1 97 ? -23.642 -3.947 9.618 1.00 85.44 97 PRO A N 1
ATOM 707 C CA . PRO A 1 97 ? -24.974 -3.342 9.557 1.00 85.44 97 PRO A CA 1
ATOM 708 C C . PRO A 1 97 ? -24.984 -1.810 9.499 1.00 85.44 97 PRO A C 1
ATOM 710 O O . PRO A 1 97 ? -25.895 -1.234 8.914 1.00 85.44 97 PRO A O 1
ATOM 713 N N . THR A 1 98 ? -24.003 -1.141 10.113 1.00 84.00 98 THR A N 1
ATOM 714 C CA . THR A 1 98 ? -23.953 0.334 10.166 1.00 84.00 98 THR A CA 1
ATOM 715 C C . THR A 1 98 ? -23.169 0.959 9.013 1.00 84.00 98 THR A C 1
ATOM 717 O O . THR A 1 98 ? -23.191 2.181 8.862 1.00 84.00 98 THR A O 1
ATOM 720 N N . ALA A 1 99 ? -22.465 0.144 8.216 1.00 81.88 99 ALA A N 1
ATOM 721 C CA . ALA A 1 99 ? -21.509 0.583 7.199 1.00 81.88 99 ALA A CA 1
ATOM 722 C C . ALA A 1 99 ? -20.454 1.582 7.727 1.00 81.88 99 ALA A C 1
ATOM 724 O O . ALA A 1 99 ? -19.883 2.360 6.963 1.00 81.88 99 ALA A O 1
ATOM 725 N N . GLN A 1 100 ? -20.194 1.572 9.038 1.00 82.50 100 GLN A N 1
ATOM 726 C CA . GLN A 1 100 ? -19.185 2.409 9.679 1.00 82.50 100 GLN A CA 1
ATOM 727 C C . GLN A 1 100 ? -17.882 1.637 9.853 1.00 82.50 100 GLN A C 1
ATOM 729 O O . GLN A 1 100 ? -17.876 0.440 10.147 1.00 82.50 100 GLN A O 1
ATOM 734 N N . ALA A 1 101 ? -16.759 2.340 9.709 1.00 82.50 101 ALA A N 1
ATOM 735 C CA . ALA A 1 101 ? -15.450 1.751 9.949 1.00 82.50 101 ALA A CA 1
ATOM 736 C C . ALA A 1 101 ? -15.325 1.298 11.423 1.00 82.50 101 ALA A C 1
ATOM 738 O O . ALA A 1 101 ? -15.660 2.079 12.320 1.00 82.50 101 ALA A O 1
ATOM 739 N N . PRO A 1 102 ? -14.794 0.092 11.706 1.00 78.38 102 PRO A N 1
ATOM 740 C CA . PRO A 1 102 ? -14.602 -0.400 13.075 1.00 78.38 102 PRO A CA 1
ATOM 741 C C . PRO A 1 102 ? -13.813 0.562 13.975 1.00 78.38 102 PRO A C 1
ATOM 743 O O . PRO A 1 102 ? -14.123 0.699 15.153 1.00 78.38 102 PRO A O 1
ATOM 746 N N . GLU A 1 103 ? -12.832 1.277 13.415 1.00 76.19 103 GLU A N 1
ATOM 747 C CA . GLU A 1 103 ? -12.038 2.290 14.124 1.00 76.19 103 GLU A CA 1
ATOM 748 C C . GLU A 1 103 ? -12.8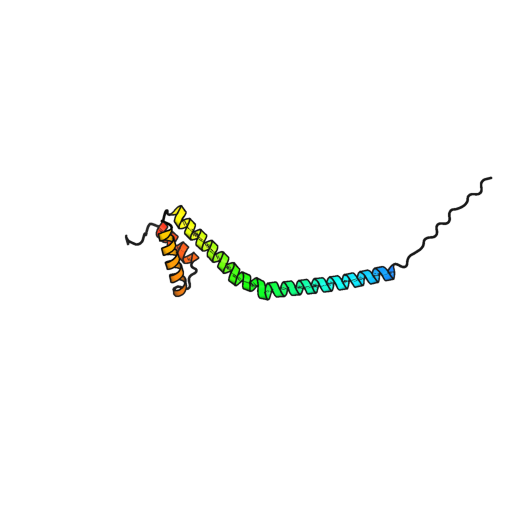99 3.465 14.615 1.00 76.19 103 GLU A C 1
ATOM 750 O O . GLU A 1 103 ? -12.811 3.857 15.775 1.00 76.19 103 GLU A O 1
ATOM 755 N N . LYS A 1 104 ? -13.806 3.971 13.768 1.00 76.69 104 LYS A N 1
ATOM 756 C CA . LYS A 1 104 ? -14.755 5.040 14.127 1.00 76.69 104 LYS A CA 1
ATOM 757 C C . LYS A 1 104 ? -15.690 4.615 15.257 1.00 76.69 104 LYS A C 1
ATOM 759 O O . LYS A 1 104 ? -15.990 5.406 16.148 1.00 76.69 104 LYS A O 1
ATOM 764 N N . LEU A 1 105 ? -16.147 3.367 15.221 1.00 83.19 105 LEU A N 1
ATOM 765 C CA . LEU A 1 105 ? -17.000 2.797 16.262 1.00 83.19 105 LEU A CA 1
ATOM 766 C C . LEU A 1 105 ? -16.230 2.600 17.578 1.00 83.19 105 LEU A C 1
ATOM 768 O O . LEU A 1 105 ? -16.763 2.895 18.646 1.00 83.19 105 LEU A O 1
ATOM 772 N N . ALA A 1 106 ? -14.969 2.166 17.509 1.00 78.06 106 ALA A N 1
ATOM 77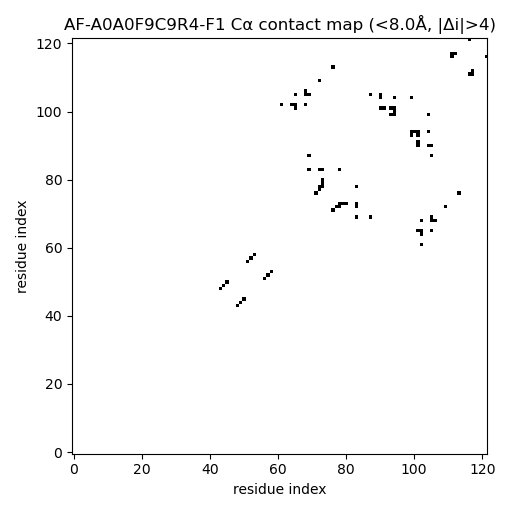3 C CA . ALA A 1 106 ? -14.089 2.048 18.670 1.00 78.06 106 ALA A CA 1
ATOM 774 C C . ALA A 1 106 ? -13.794 3.409 19.320 1.00 78.06 106 ALA A C 1
ATOM 776 O O . ALA A 1 106 ? -13.840 3.526 20.543 1.00 78.06 106 ALA A O 1
ATOM 777 N N . GLU A 1 107 ? -13.541 4.445 18.517 1.00 78.94 107 GLU A N 1
ATOM 778 C CA . GLU A 1 107 ? -13.332 5.819 18.988 1.00 78.94 107 GLU A CA 1
ATOM 779 C C . GLU A 1 107 ? -14.587 6.373 19.680 1.00 78.94 107 GLU A C 1
ATOM 781 O O . GLU A 1 107 ? -14.499 6.939 20.770 1.00 78.94 107 GLU A O 1
ATOM 786 N N . ALA A 1 108 ? -15.771 6.138 19.105 1.00 81.94 108 ALA A N 1
ATOM 787 C CA . ALA A 1 108 ? -17.039 6.501 19.734 1.00 81.94 108 ALA A CA 1
ATOM 788 C C . ALA A 1 108 ? -17.258 5.758 21.065 1.00 81.94 108 ALA A C 1
ATOM 790 O O . ALA A 1 108 ? -17.672 6.365 22.052 1.00 81.94 108 ALA A O 1
ATOM 791 N N . MET A 1 109 ? -16.931 4.463 21.127 1.00 75.50 109 MET A N 1
ATOM 792 C CA . MET A 1 109 ? -17.026 3.679 22.361 1.00 75.50 109 MET A CA 1
ATOM 793 C C . MET A 1 109 ? -16.039 4.171 23.429 1.00 75.50 109 MET A C 1
ATOM 795 O O . MET A 1 109 ? -16.396 4.274 24.603 1.00 75.50 109 MET A O 1
ATOM 799 N N . PHE A 1 110 ? -14.812 4.524 23.037 1.00 75.38 110 PHE A N 1
ATOM 800 C CA . PHE A 1 110 ? -13.839 5.156 23.927 1.00 75.38 110 PHE A CA 1
ATOM 801 C C . PHE A 1 110 ? -14.369 6.489 24.460 1.00 75.38 110 PHE A C 1
ATOM 803 O O . PHE A 1 110 ? -14.316 6.727 25.661 1.00 75.38 110 PHE A O 1
ATOM 810 N N . PHE A 1 111 ? -14.956 7.323 23.600 1.00 79.81 111 PHE A N 1
ATOM 811 C CA . PHE A 1 111 ? -15.545 8.591 24.019 1.00 79.81 111 PHE A CA 1
ATOM 812 C C . PHE A 1 111 ? -16.663 8.386 25.056 1.00 79.81 111 PHE A C 1
ATOM 814 O O . PHE A 1 111 ? -16.601 8.969 26.136 1.00 79.81 111 PHE A O 1
ATOM 821 N N . ILE A 1 112 ? -17.617 7.486 24.794 1.00 75.81 112 ILE A N 1
ATOM 822 C CA . ILE A 1 112 ? -18.722 7.155 25.715 1.00 75.81 112 ILE A CA 1
ATOM 823 C C . ILE A 1 112 ? -18.195 6.630 27.061 1.00 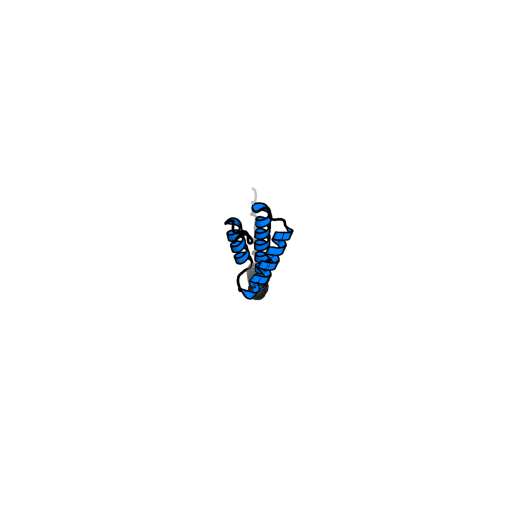75.81 112 ILE A C 1
ATOM 825 O O . ILE A 1 112 ? -18.615 7.088 28.124 1.00 75.81 112 ILE A O 1
ATOM 829 N N . THR A 1 113 ? -17.239 5.701 27.026 1.00 70.88 113 THR A N 1
ATOM 830 C CA . THR A 1 113 ? -16.663 5.101 28.241 1.00 70.88 113 THR A CA 1
ATOM 831 C C . THR A 1 113 ? -15.769 6.070 29.020 1.00 70.88 113 THR A C 1
ATOM 833 O O . THR A 1 113 ? -15.736 6.000 30.249 1.00 70.88 113 THR A O 1
ATOM 836 N N . SER A 1 114 ? -15.097 7.004 28.339 1.00 68.69 114 SER A N 1
ATOM 837 C CA . SER A 1 114 ? -14.319 8.089 28.954 1.00 68.69 114 SER A CA 1
ATOM 838 C C . SER A 1 114 ? -15.198 9.186 29.565 1.00 68.69 114 SER A C 1
ATOM 840 O O . SER A 1 114 ? -14.810 9.792 30.559 1.00 68.69 114 SER A O 1
ATOM 842 N N . ALA A 1 115 ? -16.410 9.386 29.035 1.00 72.06 115 ALA A N 1
ATOM 843 C CA . ALA A 1 115 ? -17.418 10.295 29.582 1.00 72.06 115 ALA A CA 1
ATOM 844 C C . ALA A 1 115 ? -18.152 9.722 30.814 1.00 72.06 115 ALA A C 1
ATOM 846 O O . ALA A 1 115 ? -19.047 10.367 31.352 1.00 72.06 115 ALA A O 1
ATOM 847 N N . GLY A 1 116 ? -17.789 8.516 31.268 1.00 64.62 116 GLY A N 1
ATOM 848 C CA . GLY A 1 116 ? -18.353 7.888 32.466 1.00 64.62 116 GLY A CA 1
ATOM 849 C C . GLY A 1 116 ? -19.691 7.174 32.255 1.00 64.62 116 GLY A C 1
ATOM 850 O O . GLY A 1 116 ? -20.186 6.553 33.190 1.00 64.62 116 GLY A O 1
ATOM 851 N N . LEU A 1 117 ? -20.246 7.178 31.038 1.00 61.34 117 LEU A N 1
ATOM 852 C CA . LEU A 1 117 ? -21.457 6.431 30.682 1.00 61.34 117 LEU A CA 1
ATOM 853 C C . LEU A 1 117 ? -21.098 4.960 30.442 1.00 61.34 117 LEU A C 1
ATOM 855 O O . LEU A 1 117 ? -20.982 4.480 29.314 1.00 61.34 117 LEU A O 1
ATOM 859 N N . ARG A 1 118 ? -20.847 4.234 31.530 1.00 59.59 118 ARG A N 1
ATOM 860 C CA . ARG A 1 118 ? -20.652 2.784 31.500 1.00 59.59 118 ARG A CA 1
ATOM 861 C C . ARG A 1 118 ? -22.038 2.147 31.500 1.00 59.59 118 ARG A C 1
ATOM 863 O O . ARG A 1 118 ? -22.754 2.245 32.487 1.00 59.59 118 ARG A O 1
ATOM 870 N N . GLY A 1 119 ? -22.435 1.554 30.374 1.00 63.31 119 GLY A N 1
ATOM 871 C CA . GLY A 1 119 ? -23.741 0.909 30.212 1.00 63.31 119 GLY A CA 1
ATOM 872 C C . GLY A 1 119 ? -24.033 -0.098 31.328 1.00 63.31 119 GLY A C 1
ATOM 873 O O . GLY A 1 119 ? -23.470 -1.191 31.326 1.00 63.31 119 GLY A O 1
ATOM 874 N N . ALA A 1 120 ? -24.872 0.352 32.265 1.00 52.06 120 ALA A N 1
ATOM 875 C CA . ALA A 1 120 ? -25.615 -0.321 33.337 1.00 52.06 120 ALA A CA 1
ATOM 876 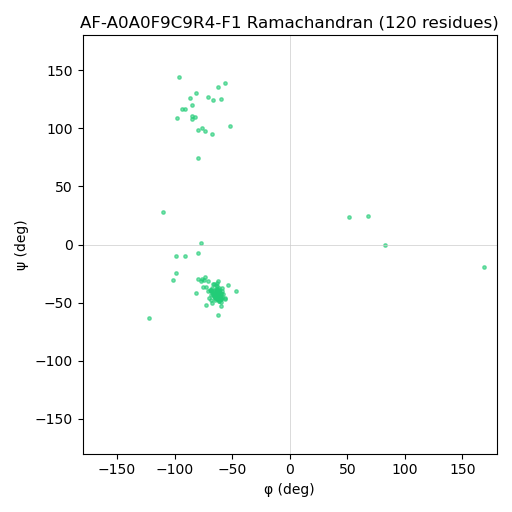C C . ALA A 1 120 ? -26.223 0.734 34.300 1.00 52.06 120 ALA A C 1
ATOM 878 O O . ALA A 1 120 ? -27.186 0.415 34.986 1.00 52.06 120 ALA A O 1
ATOM 879 N N . ASP A 1 121 ? -25.710 1.976 34.298 1.00 51.84 121 ASP A N 1
ATOM 880 C CA . ASP A 1 121 ? -26.207 3.106 35.113 1.00 51.84 121 ASP A CA 1
ATOM 881 C C . ASP A 1 121 ? -26.903 4.219 34.285 1.00 51.84 121 ASP A C 1
ATOM 883 O O . ASP A 1 121 ? -26.889 5.389 34.670 1.00 51.84 121 ASP A O 1
ATOM 887 N N . ALA A 1 122 ? -27.499 3.877 33.134 1.00 44.88 122 ALA A N 1
ATOM 888 C CA . ALA A 1 122 ? -28.333 4.777 32.323 1.00 44.88 122 ALA A CA 1
ATOM 889 C C . ALA A 1 122 ? -29.707 4.157 32.055 1.00 44.88 122 ALA A C 1
ATOM 891 O O . ALA A 1 122 ? -29.740 2.936 31.772 1.00 44.88 122 ALA A O 1
#

pLDDT: mean 75.76, std 10.9, range [44.22, 94.5]